Protein AF-A0A920QH61-F1 (afdb_monomer)

Foldseek 3Di:
DPPPPDDDDDDDPFDDPVVLCCQLCVLLVHDDDDDDDDLVVVLVCQVVPVVDPPPD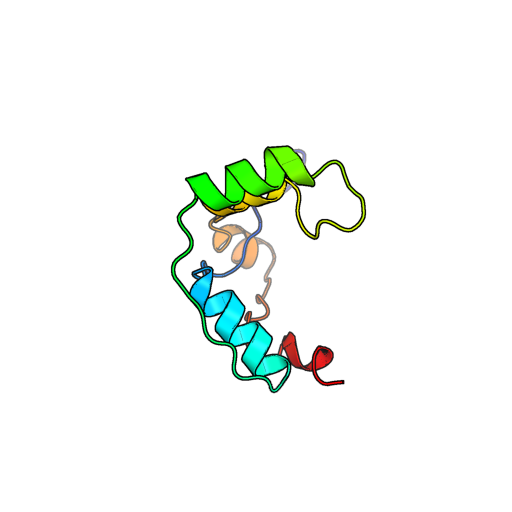DHSVRSVPNVVGPDDDCPVVCVVVVNDDDDSGSVSSNVSHD

Radius of gyration: 17.31 Å; Cα contacts (8 Å, |Δi|>4): 78; chains: 1; bounding box: 42×27×44 Å

pLDDT: mean 90.19, std 6.05, range [49.53, 96.56]

Nearest PDB structures (foldseek):
  6yj4-assembly1_P  TM=7.116E-01  e=4.685E-01  Yarrowia lipolytica

Solvent-accessible surface area (backbone atoms only — not comparable to full-atom values): 6277 Å² total; per-residue (Å²): 135,93,61,79,98,64,87,80,68,82,46,65,84,86,72,55,72,70,54,51,53,49,39,53,28,50,22,49,75,42,90,76,90,85,75,94,73,63,66,68,61,56,46,51,51,19,66,73,43,38,86,40,89,85,46,93,56,45,43,64,60,52,48,52,61,73,73,55,91,70,53,76,24,68,69,57,28,62,75,68,72,52,80,80,82,65,96,40,43,74,76,37,43,88,53,60,123

Mean predicted aligned error: 5.03 Å

Secondary structure (DSSP, 8-state):
--STT-------S---HHHHHHHHHHHTT---------HHHHHHHHHHHTTSTTSSS-HHHHHHHHH------HHHHHHTT--PPPSSTTTTGGG--

Structure (mmCIF, N/CA/C/O backbone):
data_AF-A0A920QH61-F1
#
_entry.id   AF-A0A920QH61-F1
#
loop_
_atom_site.group_PDB
_atom_site.id
_atom_site.type_symbol
_atom_site.label_atom_id
_atom_site.label_alt_id
_atom_site.label_comp_id
_atom_site.label_asym_id
_atom_site.label_entity_id
_atom_site.label_seq_id
_atom_site.pdbx_PDB_ins_code
_atom_site.Cartn_x
_atom_site.Cartn_y
_atom_site.Cartn_z
_atom_site.occupancy
_atom_site.B_iso_or_equiv
_atom_site.auth_seq_id
_atom_site.auth_comp_id
_atom_site.auth_asym_id
_atom_site.auth_atom_id
_atom_site.pdbx_PDB_model_num
ATOM 1 N N . MET A 1 1 ? 20.458 -14.327 -22.774 1.00 49.53 1 MET A N 1
ATOM 2 C CA . MET A 1 1 ? 20.609 -14.195 -21.306 1.00 49.53 1 MET A CA 1
ATOM 3 C C . MET A 1 1 ? 20.101 -12.818 -20.850 1.00 49.53 1 MET A C 1
ATOM 5 O O . MET A 1 1 ? 20.900 -11.958 -20.515 1.00 49.53 1 MET A O 1
ATOM 9 N N . LYS A 1 2 ? 18.783 -12.556 -20.910 1.00 71.19 2 LYS A N 1
ATOM 10 C CA . LYS A 1 2 ? 18.226 -11.201 -20.678 1.00 71.19 2 LYS A CA 1
ATOM 11 C C . LYS A 1 2 ? 17.920 -10.873 -19.203 1.00 71.19 2 LYS A C 1
ATOM 13 O O . LYS A 1 2 ? 17.735 -9.708 -18.887 1.00 71.19 2 LYS A O 1
ATOM 18 N N . THR A 1 3 ? 17.915 -11.867 -18.311 1.00 89.62 3 THR A N 1
ATOM 19 C CA . THR A 1 3 ? 17.352 -11.735 -16.950 1.00 89.62 3 THR A CA 1
ATOM 20 C C . THR A 1 3 ? 18.269 -12.223 -15.818 1.00 89.62 3 THR A C 1
ATOM 22 O O . THR A 1 3 ? 17.926 -12.092 -14.647 1.00 89.62 3 THR A O 1
ATOM 25 N N . PHE A 1 4 ? 19.447 -12.781 -16.122 1.00 94.06 4 PHE A N 1
ATOM 26 C CA . PHE A 1 4 ? 20.346 -13.338 -15.102 1.00 94.06 4 PHE A CA 1
ATOM 27 C C . PHE A 1 4 ? 20.924 -12.240 -14.196 1.00 94.06 4 PHE A C 1
ATOM 29 O O . PHE A 1 4 ? 21.485 -11.264 -14.696 1.00 94.06 4 PHE A O 1
ATOM 36 N N . LYS A 1 5 ? 20.820 -12.424 -12.869 1.00 94.19 5 LYS A N 1
ATOM 37 C CA . LYS A 1 5 ? 21.261 -11.461 -11.835 1.00 94.19 5 LYS A CA 1
ATOM 38 C C . LYS A 1 5 ? 20.656 -10.057 -11.998 1.00 94.19 5 LYS A C 1
ATOM 40 O O . LYS A 1 5 ? 21.324 -9.053 -11.752 1.00 94.19 5 LYS A O 1
ATOM 45 N N . LYS A 1 6 ? 19.397 -9.976 -12.429 1.00 91.50 6 LYS A N 1
ATOM 46 C CA . LYS A 1 6 ? 18.637 -8.725 -12.495 1.00 91.50 6 LYS A CA 1
ATOM 47 C C . LYS A 1 6 ? 17.498 -8.748 -11.479 1.00 91.50 6 LYS A C 1
ATOM 49 O O . LYS A 1 6 ? 16.863 -9.779 -11.288 1.00 91.50 6 LYS A O 1
ATOM 54 N N . THR A 1 7 ? 17.246 -7.596 -10.868 1.00 92.62 7 THR A N 1
ATOM 55 C CA . THR A 1 7 ? 16.093 -7.349 -9.999 1.00 92.62 7 THR A CA 1
ATOM 56 C C . THR A 1 7 ? 15.206 -6.331 -10.692 1.00 92.62 7 THR A C 1
ATOM 58 O O . THR A 1 7 ? 15.706 -5.329 -11.203 1.00 92.62 7 THR A O 1
ATOM 61 N N . TYR A 1 8 ? 13.904 -6.591 -10.715 1.00 91.44 8 TYR A N 1
ATOM 62 C CA . TYR A 1 8 ? 12.927 -5.739 -11.378 1.00 91.44 8 TYR A CA 1
ATOM 63 C C . TYR A 1 8 ? 11.822 -5.365 -10.398 1.00 91.44 8 TYR A C 1
ATOM 65 O O . TYR A 1 8 ? 11.367 -6.204 -9.621 1.00 91.44 8 TYR A O 1
ATOM 73 N N . HIS A 1 9 ? 11.385 -4.109 -10.444 1.00 90.94 9 HIS A N 1
ATOM 74 C CA . HIS A 1 9 ? 10.228 -3.657 -9.682 1.00 90.94 9 HIS A CA 1
ATOM 75 C C . HIS A 1 9 ? 8.947 -4.033 -10.428 1.00 90.94 9 HIS A C 1
ATOM 77 O O . HIS A 1 9 ? 8.792 -3.724 -11.613 1.00 90.94 9 HIS A O 1
ATOM 83 N N . LEU A 1 10 ? 8.039 -4.710 -9.726 1.00 91.81 10 LEU A N 1
ATOM 84 C CA . LEU A 1 10 ? 6.761 -5.152 -10.266 1.00 91.81 10 LEU A CA 1
ATOM 85 C C . LEU A 1 10 ? 5.613 -4.471 -9.522 1.00 91.81 10 LEU A C 1
ATOM 87 O O . LEU A 1 10 ? 5.477 -4.614 -8.308 1.00 91.81 10 LEU A O 1
ATOM 91 N N . GLY A 1 11 ? 4.777 -3.757 -10.262 1.00 91.81 11 GLY A N 1
ATOM 92 C CA . GLY A 1 11 ? 3.619 -3.042 -9.758 1.00 91.81 11 GLY A CA 1
ATOM 93 C C . GLY A 1 11 ? 2.584 -2.846 -10.857 1.00 91.81 11 GLY A C 1
ATOM 94 O O . GLY A 1 11 ? 2.888 -2.871 -12.047 1.00 91.81 11 GLY A O 1
ATOM 95 N N . GLY A 1 12 ? 1.331 -2.695 -10.443 1.00 91.00 12 GLY A N 1
ATOM 96 C CA . GLY A 1 12 ? 0.237 -2.355 -11.344 1.00 91.00 12 GLY A CA 1
ATOM 97 C C . GLY A 1 12 ? 0.097 -0.846 -11.531 1.00 91.00 12 GLY A C 1
ATOM 98 O O . GLY A 1 12 ? 0.936 -0.050 -11.111 1.00 91.00 12 GLY A O 1
ATOM 99 N N . LYS A 1 13 ? -1.033 -0.442 -12.113 1.00 92.12 13 LYS A N 1
ATOM 100 C CA . LYS A 1 13 ? -1.431 0.966 -12.166 1.00 92.12 13 LYS A CA 1
ATOM 101 C C . LYS A 1 13 ? -1.440 1.561 -10.752 1.00 92.12 13 LYS A C 1
ATOM 103 O O . LYS A 1 13 ? -2.004 0.965 -9.837 1.00 92.12 13 LYS A O 1
ATOM 108 N N . ALA A 1 14 ? -0.864 2.751 -10.589 1.00 93.00 14 ALA A N 1
ATOM 109 C CA . ALA A 1 14 ? -0.944 3.491 -9.334 1.00 93.00 14 ALA A CA 1
ATOM 110 C C . ALA A 1 14 ? -2.399 3.906 -9.054 1.00 93.00 14 ALA A C 1
ATOM 112 O O . ALA A 1 14 ? -3.057 4.513 -9.902 1.00 93.00 14 ALA A O 1
ATOM 113 N N . ILE A 1 15 ? -2.903 3.564 -7.869 1.00 93.19 15 ILE A N 1
ATOM 114 C CA . ILE A 1 15 ? -4.281 3.820 -7.438 1.00 93.19 15 ILE A CA 1
ATOM 115 C C . ILE A 1 15 ? -4.225 4.464 -6.056 1.00 93.19 15 ILE A C 1
ATOM 117 O O . ILE A 1 15 ? -3.441 4.051 -5.200 1.00 93.19 15 ILE A O 1
ATOM 121 N N . SER A 1 16 ? -5.046 5.490 -5.834 1.00 91.88 16 SER A N 1
ATOM 122 C CA . SER A 1 16 ? -5.103 6.153 -4.534 1.00 91.88 16 SER A CA 1
ATOM 123 C C . SER A 1 16 ? -5.689 5.221 -3.470 1.00 91.88 16 SER A C 1
ATOM 125 O O . SER A 1 16 ? -6.545 4.384 -3.753 1.00 91.88 16 SER A O 1
ATOM 127 N N . TRP A 1 17 ? -5.297 5.406 -2.210 1.00 89.50 17 TRP A N 1
ATOM 128 C CA . TRP A 1 17 ? -5.864 4.639 -1.096 1.00 89.50 17 TRP A CA 1
ATOM 129 C C . TRP A 1 17 ? -7.398 4.728 -1.021 1.00 89.50 17 TRP A C 1
ATOM 131 O O . TRP A 1 17 ? -8.082 3.736 -0.768 1.00 89.50 17 TRP A O 1
ATOM 141 N N . LYS A 1 18 ? -7.954 5.912 -1.303 1.00 90.50 18 LYS A N 1
ATOM 142 C CA . LYS A 1 18 ? -9.403 6.138 -1.348 1.00 90.50 18 LYS A CA 1
ATOM 143 C C . LYS A 1 18 ? -10.072 5.283 -2.427 1.00 90.50 18 LYS A C 1
ATOM 145 O O . LYS A 1 18 ? -11.113 4.679 -2.168 1.00 90.50 18 LYS A O 1
ATOM 150 N N . ASP A 1 19 ? -9.467 5.208 -3.609 1.00 93.31 19 ASP A N 1
ATOM 151 C CA . ASP A 1 19 ? -9.991 4.404 -4.712 1.00 93.31 19 ASP A CA 1
ATOM 152 C C . ASP A 1 19 ? -9.838 2.908 -4.436 1.00 93.31 19 ASP A C 1
ATOM 154 O O . ASP A 1 19 ? -10.759 2.155 -4.737 1.00 93.31 19 ASP A O 1
ATOM 158 N N . ILE A 1 20 ? -8.750 2.478 -3.782 1.00 93.62 20 ILE A N 1
ATOM 159 C CA . ILE A 1 20 ? -8.593 1.088 -3.321 1.00 93.62 20 ILE A CA 1
ATOM 160 C C . ILE A 1 20 ? -9.758 0.703 -2.404 1.00 93.62 20 ILE A C 1
ATOM 162 O O . ILE A 1 20 ? -10.420 -0.306 -2.652 1.00 93.62 20 ILE A O 1
ATOM 166 N N . ILE A 1 21 ? -10.066 1.522 -1.388 1.00 93.25 21 ILE A N 1
ATOM 167 C CA . ILE A 1 21 ? -11.200 1.265 -0.484 1.00 93.25 21 ILE A CA 1
ATOM 168 C C . ILE A 1 21 ? -12.513 1.190 -1.272 1.00 93.25 21 ILE A C 1
ATOM 170 O O . ILE A 1 21 ? -13.319 0.283 -1.043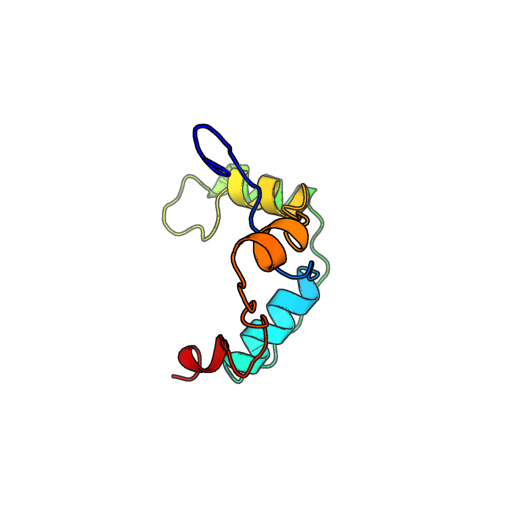 1.00 93.25 21 ILE A O 1
ATOM 174 N N . LYS A 1 22 ? -12.736 2.118 -2.208 1.00 94.25 22 LYS A N 1
ATOM 175 C CA . LYS A 1 22 ? -13.953 2.154 -3.030 1.00 94.25 22 LYS A CA 1
ATOM 176 C C . LYS A 1 22 ? -14.096 0.910 -3.915 1.00 94.25 22 LYS A C 1
ATOM 178 O O . LYS A 1 22 ? -15.170 0.320 -3.954 1.00 94.25 22 LYS A O 1
ATOM 183 N N . ILE A 1 23 ? -13.026 0.492 -4.589 1.00 95.50 23 ILE A N 1
ATOM 184 C CA . ILE A 1 23 ? -13.014 -0.675 -5.481 1.00 95.50 23 ILE A CA 1
ATOM 185 C C . ILE A 1 23 ? -13.257 -1.964 -4.689 1.00 95.50 23 ILE A C 1
ATOM 187 O O . ILE A 1 23 ? -14.121 -2.753 -5.070 1.00 95.50 23 ILE A O 1
ATOM 191 N N . VAL A 1 24 ? -12.547 -2.155 -3.570 1.00 95.56 24 VAL A N 1
ATOM 192 C CA . VAL A 1 24 ? -12.681 -3.349 -2.719 1.00 95.56 24 VAL A CA 1
ATOM 193 C C . VAL A 1 24 ? -14.069 -3.421 -2.084 1.00 95.56 24 VAL A C 1
ATOM 195 O O . VAL A 1 24 ? -14.708 -4.468 -2.126 1.00 95.56 24 VAL A O 1
ATOM 198 N N . SER A 1 25 ? -14.569 -2.314 -1.524 1.00 94.00 25 SER A N 1
ATOM 199 C CA . SER A 1 25 ? -15.913 -2.280 -0.927 1.00 94.00 25 SER A CA 1
ATOM 200 C C . SER A 1 25 ? -17.003 -2.547 -1.964 1.00 94.00 25 SER A C 1
ATOM 202 O O . SER A 1 25 ? -17.869 -3.386 -1.719 1.00 94.00 25 SER A O 1
ATOM 204 N N . GLY A 1 26 ? -16.906 -1.933 -3.147 1.00 93.44 26 GLY A N 1
ATOM 205 C CA . GLY A 1 26 ? -17.810 -2.202 -4.262 1.00 93.44 26 GLY A CA 1
ATOM 206 C C . GLY A 1 26 ? -17.763 -3.660 -4.727 1.00 93.44 26 GLY A C 1
ATOM 207 O O . GLY A 1 26 ? -18.811 -4.262 -4.943 1.00 93.44 26 GLY A O 1
ATOM 208 N N . ALA A 1 27 ? -16.569 -4.257 -4.815 1.00 94.75 27 ALA A N 1
ATOM 209 C CA . ALA A 1 27 ? -16.406 -5.676 -5.141 1.00 94.75 27 ALA A CA 1
ATOM 210 C C . ALA A 1 27 ? -17.057 -6.595 -4.093 1.00 94.75 27 ALA A C 1
ATOM 212 O O . ALA A 1 27 ? -17.696 -7.577 -4.458 1.00 94.75 27 ALA A O 1
ATOM 213 N N . TYR A 1 28 ? -16.961 -6.228 -2.814 1.00 93.81 28 TYR A N 1
ATOM 214 C CA . TYR A 1 28 ? -17.585 -6.913 -1.678 1.00 93.81 28 TYR A CA 1
ATOM 215 C C . TYR A 1 28 ? -19.096 -6.608 -1.521 1.00 93.81 28 TYR A C 1
ATOM 217 O O . TYR A 1 28 ? -19.738 -7.074 -0.583 1.00 93.81 28 TYR A O 1
ATOM 225 N N . GLY A 1 29 ? -19.690 -5.785 -2.394 1.00 91.25 29 GLY A N 1
ATOM 226 C CA . GLY A 1 29 ? -21.111 -5.421 -2.318 1.00 91.25 29 GLY A CA 1
ATOM 227 C C . GLY A 1 29 ? -21.468 -4.484 -1.156 1.00 91.25 29 GLY A C 1
ATOM 228 O O . GLY A 1 29 ? -22.618 -4.447 -0.717 1.00 91.25 29 GLY A O 1
ATOM 229 N N . LYS A 1 30 ? -20.503 -3.721 -0.628 1.00 89.50 30 LYS A N 1
ATOM 230 C CA . LYS A 1 30 ? -20.719 -2.736 0.444 1.00 89.50 30 LYS A CA 1
ATOM 231 C C . LYS A 1 30 ? -20.406 -1.328 -0.045 1.00 89.50 30 LYS A C 1
ATOM 233 O O . LYS A 1 30 ? -19.437 -1.103 -0.759 1.00 89.50 30 LYS A O 1
ATOM 238 N N . ASN A 1 31 ? -21.177 -0.352 0.425 1.00 86.75 31 ASN A N 1
ATOM 239 C CA . ASN A 1 31 ? -20.806 1.053 0.300 1.00 86.75 31 ASN A CA 1
ATOM 240 C C . ASN A 1 31 ? -20.083 1.496 1.579 1.00 86.75 31 ASN A C 1
ATOM 242 O O . ASN A 1 31 ? -20.660 1.424 2.665 1.00 86.75 31 ASN A O 1
ATOM 246 N N . LYS A 1 32 ? -18.820 1.923 1.469 1.00 87.12 32 LYS A N 1
ATOM 247 C CA . LYS A 1 32 ? -18.001 2.312 2.623 1.00 87.12 32 LYS A CA 1
ATOM 248 C C . LYS A 1 32 ? -17.662 3.795 2.569 1.00 87.12 32 LYS A C 1
ATOM 250 O O . LYS A 1 32 ? -17.028 4.268 1.631 1.00 87.12 32 LYS A O 1
ATOM 255 N N . TRP A 1 33 ? -18.057 4.516 3.612 1.00 88.00 33 TRP A N 1
ATOM 256 C CA . TRP A 1 33 ? -17.680 5.912 3.794 1.00 88.00 33 TRP A CA 1
ATOM 257 C C . TRP A 1 33 ? -16.207 6.020 4.204 1.00 88.00 33 TRP A C 1
ATOM 259 O O . TRP A 1 33 ? -15.710 5.223 5.001 1.00 88.00 33 TRP A O 1
ATOM 269 N N . THR A 1 34 ? -15.507 7.014 3.655 1.00 87.12 34 THR A N 1
ATOM 270 C CA . THR A 1 34 ? -14.099 7.306 3.960 1.00 87.12 34 THR A CA 1
ATOM 271 C C . THR A 1 34 ? -13.983 8.676 4.608 1.00 87.12 34 THR A C 1
ATOM 273 O O . THR A 1 34 ? -14.469 9.652 4.036 1.00 87.12 34 THR A O 1
ATOM 276 N N . ILE A 1 35 ? -13.286 8.763 5.739 1.00 87.06 35 ILE A N 1
ATOM 277 C CA . ILE A 1 35 ? -12.923 10.031 6.382 1.00 87.06 35 ILE A CA 1
ATOM 278 C C . ILE A 1 35 ? -11.415 10.275 6.234 1.00 87.06 35 ILE A C 1
ATOM 280 O O . ILE A 1 35 ? -10.645 9.310 6.264 1.00 87.06 35 ILE A O 1
ATOM 284 N N . PRO A 1 36 ? -10.968 11.530 6.052 1.00 83.75 36 PRO A N 1
ATOM 285 C CA . PRO A 1 36 ? -9.546 11.840 6.053 1.00 83.75 36 PRO A CA 1
ATOM 286 C C . PRO A 1 36 ? -8.964 11.525 7.433 1.00 83.75 36 PRO A C 1
ATOM 288 O O . PRO A 1 36 ? -9.419 12.045 8.447 1.00 83.75 36 PRO A O 1
ATOM 291 N N . ALA A 1 37 ? -7.953 10.661 7.462 1.00 84.50 37 ALA A N 1
ATOM 292 C CA . ALA A 1 37 ? -7.247 10.287 8.676 1.00 84.50 37 ALA A CA 1
ATOM 293 C C . ALA A 1 37 ? -5.828 10.869 8.627 1.00 84.50 37 ALA A C 1
ATOM 295 O O . ALA A 1 37 ? -5.043 10.465 7.763 1.00 84.50 37 ALA A O 1
ATOM 296 N N . PRO A 1 38 ? -5.462 11.813 9.512 1.00 87.69 38 PRO A N 1
ATOM 297 C CA . PRO A 1 38 ? -4.114 12.362 9.506 1.00 87.69 38 PRO A CA 1
ATOM 298 C C . PRO A 1 38 ? -3.091 11.290 9.898 1.00 87.69 38 PRO A C 1
ATOM 300 O O . PRO A 1 38 ? -3.251 10.592 10.904 1.00 87.69 38 PRO A O 1
ATOM 303 N N . ALA A 1 39 ? -2.011 11.184 9.121 1.00 85.25 39 ALA A N 1
ATOM 304 C CA . ALA A 1 39 ? -1.008 10.128 9.273 1.00 85.25 39 ALA A CA 1
ATOM 305 C C . ALA A 1 39 ? -0.395 10.071 10.684 1.00 85.25 39 ALA A C 1
ATOM 307 O O . ALA A 1 39 ? -0.104 8.987 11.186 1.00 85.25 39 ALA A O 1
ATOM 308 N N . PHE A 1 40 ? -0.239 11.222 11.346 1.00 87.06 40 PHE A N 1
ATOM 309 C CA . PHE A 1 40 ? 0.297 11.309 12.704 1.00 87.06 40 PHE A CA 1
ATOM 310 C C . PHE A 1 40 ? -0.548 10.543 13.734 1.00 87.06 40 PHE A C 1
ATOM 312 O O . PHE A 1 40 ? -0.000 9.788 14.542 1.00 87.06 40 PHE A O 1
ATOM 319 N N . PHE A 1 41 ? -1.877 10.681 13.679 1.00 89.38 41 PHE A N 1
ATOM 320 C CA . PHE A 1 41 ? -2.775 9.990 14.608 1.00 89.38 41 PHE A CA 1
ATOM 321 C C . PHE A 1 41 ? -2.730 8.479 14.392 1.00 89.38 41 PHE A C 1
ATOM 323 O O . PHE A 1 41 ? -2.565 7.724 15.348 1.00 89.38 41 PHE A O 1
ATOM 330 N N . ILE A 1 42 ? -2.785 8.036 13.134 1.00 88.50 42 ILE A N 1
ATOM 331 C CA . ILE A 1 42 ? -2.763 6.609 12.791 1.00 88.50 42 ILE A CA 1
ATOM 332 C C . ILE A 1 42 ? -1.428 5.961 13.194 1.00 88.50 42 ILE A C 1
ATOM 334 O O . ILE A 1 42 ? -1.421 4.886 13.795 1.00 88.50 42 ILE A O 1
ATOM 338 N N . LYS A 1 43 ? -0.297 6.642 12.956 1.00 89.31 43 LYS A N 1
ATOM 339 C CA . LYS A 1 43 ? 1.029 6.178 13.401 1.00 89.31 43 LYS A CA 1
ATOM 340 C C . LYS A 1 43 ? 1.132 6.097 14.928 1.00 89.31 43 LYS A C 1
ATOM 342 O O . LYS A 1 43 ? 1.689 5.128 15.438 1.00 89.31 43 LYS A O 1
ATOM 347 N N . SER A 1 44 ? 0.577 7.071 15.652 1.00 91.12 44 SER A N 1
ATOM 348 C CA . SER A 1 44 ? 0.567 7.079 17.123 1.00 91.12 44 SER A CA 1
ATOM 349 C C . SER A 1 44 ? -0.250 5.921 17.697 1.00 91.12 44 SER A C 1
ATOM 351 O O . SER A 1 44 ? 0.229 5.203 18.574 1.00 91.12 44 SER A O 1
ATOM 353 N N . MET A 1 45 ? -1.447 5.674 17.152 1.00 91.44 45 MET A N 1
ATOM 354 C CA . MET A 1 45 ? -2.271 4.528 17.549 1.00 91.44 45 MET A CA 1
ATOM 355 C C . MET A 1 45 ? -1.530 3.206 17.328 1.00 91.44 45 MET A C 1
ATOM 357 O O . MET A 1 45 ? -1.484 2.371 18.227 1.00 91.44 45 MET A O 1
ATOM 361 N N . ALA A 1 46 ? -0.885 3.033 16.174 1.00 90.94 46 ALA A N 1
ATOM 362 C CA . ALA A 1 46 ? -0.135 1.815 15.887 1.00 90.94 46 ALA A CA 1
ATOM 363 C C . ALA A 1 46 ? 1.111 1.637 16.762 1.00 90.94 46 ALA A C 1
ATOM 365 O O . ALA A 1 46 ? 1.467 0.508 17.083 1.00 90.94 46 ALA A O 1
ATOM 366 N N . ALA A 1 47 ? 1.754 2.721 17.201 1.00 91.31 47 ALA A N 1
ATOM 367 C CA . ALA A 1 47 ? 2.865 2.634 18.146 1.00 91.31 47 ALA A CA 1
ATOM 368 C C . ALA A 1 47 ? 2.415 2.143 19.537 1.00 91.31 47 ALA A C 1
ATOM 370 O O . ALA A 1 47 ? 3.137 1.386 20.183 1.00 91.31 47 ALA A O 1
ATOM 371 N N . ILE A 1 48 ? 1.224 2.545 19.993 1.00 93.50 48 ILE A N 1
ATOM 372 C CA . ILE A 1 48 ? 0.694 2.178 21.317 1.00 93.50 48 ILE A CA 1
ATOM 373 C C . ILE A 1 48 ? 0.073 0.775 21.297 1.00 93.50 48 ILE A C 1
ATOM 375 O O . ILE A 1 48 ? 0.344 -0.038 22.192 1.00 93.50 48 ILE A O 1
ATOM 379 N N . PHE A 1 49 ? -0.750 0.502 20.279 1.00 93.56 49 PHE A N 1
ATOM 380 C CA . PHE A 1 49 ? -1.595 -0.690 20.192 1.00 93.56 49 PHE A CA 1
ATOM 381 C C . PHE A 1 49 ? -1.025 -1.805 19.306 1.00 93.56 49 PHE A C 1
ATOM 383 O O . PHE A 1 49 ? -1.444 -2.948 19.450 1.00 93.56 49 PHE A O 1
ATOM 390 N N . GLY A 1 50 ? -0.042 -1.529 18.444 1.00 88.81 50 GLY A N 1
ATOM 391 C CA . GLY A 1 50 ? 0.487 -2.507 17.481 1.00 88.81 50 GLY A CA 1
ATOM 392 C C . GLY A 1 50 ? 1.190 -3.724 18.090 1.00 88.81 50 GLY A C 1
ATOM 393 O O . GLY A 1 50 ? 1.432 -4.695 17.387 1.00 88.81 50 GLY A O 1
ATOM 394 N N . ARG A 1 51 ? 1.493 -3.698 19.394 1.00 89.50 51 ARG A N 1
ATOM 395 C CA . ARG A 1 51 ? 2.002 -4.857 20.153 1.00 89.50 51 ARG A CA 1
ATOM 396 C C . ARG A 1 51 ? 0.930 -5.893 20.499 1.00 89.50 51 ARG A C 1
ATOM 398 O O . ARG A 1 51 ? 1.271 -6.986 20.938 1.00 89.50 51 ARG A O 1
ATOM 405 N N . PHE A 1 52 ? -0.350 -5.545 20.376 1.00 93.56 52 PHE A N 1
ATOM 406 C CA . PHE A 1 52 ? -1.447 -6.451 20.694 1.00 93.56 52 PHE A CA 1
ATOM 407 C C . PHE A 1 52 ? -1.912 -7.185 19.437 1.00 93.56 52 PHE A C 1
ATOM 409 O O . PHE A 1 52 ? -2.180 -6.559 18.418 1.00 93.56 52 PHE A O 1
ATOM 416 N N . ALA A 1 53 ? -2.093 -8.504 19.536 1.00 89.50 53 ALA A N 1
ATOM 417 C CA . ALA A 1 53 ? -2.483 -9.347 18.402 1.00 89.50 53 ALA A CA 1
ATOM 418 C C . ALA A 1 53 ? -3.858 -9.002 17.792 1.00 89.50 53 ALA A C 1
ATOM 420 O O . ALA A 1 53 ? -4.113 -9.331 16.640 1.00 89.50 53 ALA A O 1
ATOM 421 N N . TRP A 1 54 ? -4.745 -8.340 18.545 1.00 92.88 54 TRP A N 1
ATOM 422 C CA . TRP A 1 54 ? -6.047 -7.891 18.040 1.00 92.88 54 TRP A CA 1
ATOM 423 C C . TRP A 1 54 ? -5.955 -6.627 17.171 1.00 92.88 54 TRP A C 1
ATOM 425 O O . TRP A 1 54 ? -6.915 -6.301 16.470 1.00 92.88 54 TRP A O 1
ATOM 435 N N . PHE A 1 55 ? -4.843 -5.883 17.224 1.00 91.19 55 PHE A N 1
ATOM 436 C CA . PHE A 1 55 ? -4.698 -4.648 16.462 1.00 91.19 55 PHE A CA 1
ATOM 437 C C . PHE A 1 55 ? -4.436 -4.974 14.978 1.00 91.19 55 PHE A C 1
ATOM 439 O O . PHE A 1 55 ? -3.528 -5.743 14.670 1.00 91.19 55 PHE A O 1
ATOM 446 N N . PRO A 1 56 ? -5.206 -4.405 14.033 1.00 86.19 56 PRO A N 1
ATOM 447 C CA . PRO A 1 56 ? -5.312 -4.951 12.677 1.00 86.19 56 PRO A CA 1
ATOM 448 C C . PRO A 1 56 ? -4.120 -4.658 11.752 1.00 86.19 56 PRO A C 1
ATOM 450 O O . PRO A 1 56 ? -4.050 -5.231 10.667 1.00 86.19 56 PRO A O 1
ATOM 453 N N . ILE A 1 57 ? -3.230 -3.727 12.111 1.00 89.06 57 ILE A N 1
ATOM 454 C CA . ILE A 1 57 ? -2.147 -3.259 11.232 1.00 89.06 57 ILE A CA 1
ATOM 455 C C . ILE A 1 57 ? -0.932 -2.794 12.040 1.00 89.06 57 ILE A C 1
ATOM 457 O O . ILE A 1 57 ? -1.082 -2.193 13.096 1.00 89.06 57 ILE A O 1
ATOM 461 N N . THR A 1 58 ? 0.288 -3.012 11.561 1.00 88.06 58 THR A N 1
ATOM 462 C CA . THR A 1 58 ? 1.499 -2.568 12.271 1.00 88.06 58 THR A CA 1
ATOM 463 C C . THR A 1 58 ? 1.891 -1.125 11.931 1.00 88.06 58 THR A C 1
ATOM 465 O O . THR A 1 58 ? 1.484 -0.556 10.912 1.00 88.06 58 THR A O 1
ATOM 468 N N . LYS A 1 59 ? 2.736 -0.515 12.776 1.00 88.44 59 LYS A N 1
ATOM 469 C CA . LYS A 1 59 ? 3.333 0.809 12.515 1.00 88.44 59 LYS A CA 1
ATOM 470 C C . LYS A 1 59 ? 4.108 0.833 11.192 1.00 88.44 59 LYS A C 1
ATOM 472 O O . LYS A 1 59 ? 4.035 1.821 10.459 1.00 88.44 59 LYS A O 1
ATOM 477 N N . ASP A 1 60 ? 4.817 -0.247 10.884 1.00 88.44 60 ASP A N 1
ATOM 478 C CA . ASP A 1 60 ? 5.613 -0.357 9.661 1.00 88.44 60 ASP A CA 1
ATOM 479 C C . ASP A 1 60 ? 4.709 -0.448 8.433 1.00 88.44 60 ASP A C 1
ATOM 481 O O . ASP A 1 60 ? 4.929 0.266 7.460 1.00 88.44 60 ASP A O 1
ATOM 485 N N . GLN A 1 61 ? 3.610 -1.204 8.509 1.00 88.69 61 GLN A N 1
ATOM 486 C CA . GLN A 1 61 ? 2.601 -1.244 7.446 1.00 88.69 61 GLN A CA 1
ATOM 487 C C . GLN A 1 61 ? 1.971 0.131 7.174 1.00 88.69 61 GLN A C 1
ATOM 489 O O . GLN A 1 61 ? 1.778 0.496 6.015 1.00 88.69 61 GLN A O 1
ATOM 494 N N . ILE A 1 62 ? 1.699 0.929 8.211 1.00 89.25 62 ILE A N 1
ATOM 495 C CA . ILE A 1 62 ? 1.219 2.312 8.040 1.00 89.25 62 ILE A CA 1
ATOM 496 C C . ILE A 1 62 ? 2.301 3.208 7.433 1.00 89.25 62 ILE A C 1
ATOM 498 O O . ILE A 1 62 ? 1.998 4.078 6.620 1.00 89.25 62 ILE A O 1
ATOM 502 N N . THR A 1 63 ? 3.558 3.028 7.830 1.00 89.56 63 THR A N 1
ATOM 503 C CA . THR A 1 63 ? 4.675 3.815 7.292 1.00 89.56 63 THR A CA 1
ATOM 504 C C . THR A 1 63 ? 4.859 3.532 5.805 1.00 89.56 63 THR A C 1
ATOM 506 O O . THR A 1 63 ? 4.814 4.474 5.017 1.00 89.56 63 THR A O 1
ATOM 509 N N . MET A 1 64 ? 4.881 2.254 5.422 1.00 88.56 64 MET A N 1
ATOM 510 C CA . MET A 1 64 ? 4.888 1.810 4.027 1.00 88.56 64 MET A CA 1
ATOM 511 C C . MET A 1 64 ? 3.717 2.389 3.221 1.00 88.56 64 MET A C 1
ATOM 513 O O . MET A 1 64 ? 3.890 2.808 2.080 1.00 88.56 64 MET A O 1
ATOM 517 N N . LEU A 1 65 ? 2.512 2.432 3.799 1.00 87.56 65 LEU A N 1
ATOM 518 C CA . LEU A 1 65 ? 1.344 3.015 3.136 1.00 87.56 65 LEU A CA 1
ATOM 519 C C . LEU A 1 65 ? 1.544 4.508 2.823 1.00 87.56 65 LEU A C 1
ATOM 521 O O . LEU A 1 65 ? 1.181 4.966 1.742 1.00 87.56 65 LEU A O 1
ATOM 525 N N . VAL A 1 66 ? 2.097 5.263 3.778 1.00 87.12 66 VAL A N 1
ATOM 526 C CA . VAL A 1 66 ? 2.290 6.718 3.668 1.00 87.12 66 VAL A CA 1
ATOM 527 C C . VAL A 1 66 ? 3.431 7.075 2.716 1.00 87.12 66 VAL A C 1
ATOM 529 O O . VAL A 1 66 ? 3.334 8.081 2.021 1.00 87.12 66 VAL A O 1
ATOM 532 N N . GLU A 1 67 ? 4.490 6.268 2.673 1.00 88.44 67 GLU A N 1
ATOM 533 C CA . GLU A 1 67 ? 5.637 6.477 1.776 1.00 88.44 67 GLU A CA 1
ATOM 534 C C . GLU A 1 67 ? 5.279 6.284 0.297 1.00 88.44 67 GLU A C 1
ATOM 536 O O . GLU A 1 67 ? 5.906 6.889 -0.569 1.00 88.44 67 GLU A O 1
ATOM 541 N N . GLY A 1 68 ? 4.225 5.515 0.009 1.00 82.62 68 GLY A N 1
ATOM 542 C CA . GLY A 1 68 ? 3.723 5.314 -1.345 1.00 82.62 68 GLY A CA 1
ATOM 543 C C . GLY A 1 68 ? 4.541 4.277 -2.115 1.00 82.62 68 GLY A C 1
ATOM 544 O O . GLY A 1 68 ? 5.513 4.591 -2.793 1.00 82.62 68 GLY A O 1
ATOM 545 N N . ASN A 1 69 ? 4.088 3.025 -2.080 1.00 84.19 69 ASN A N 1
ATOM 546 C CA . ASN A 1 69 ? 4.739 1.907 -2.771 1.00 84.19 69 ASN A CA 1
ATOM 547 C C . ASN A 1 69 ? 4.278 1.786 -4.234 1.00 84.19 69 ASN A C 1
ATOM 549 O O . ASN A 1 69 ? 3.585 0.834 -4.597 1.00 84.19 69 ASN A O 1
ATOM 553 N N . VAL A 1 70 ? 4.628 2.763 -5.074 1.00 91.31 70 VAL A N 1
ATOM 554 C CA . VAL A 1 70 ? 4.341 2.742 -6.521 1.00 91.31 70 VAL A CA 1
ATOM 555 C C . VAL A 1 70 ? 5.614 2.499 -7.327 1.00 91.31 70 VAL A C 1
ATOM 557 O O . VAL A 1 70 ? 6.690 2.970 -6.973 1.00 91.31 70 VAL A O 1
ATOM 560 N N . CYS A 1 71 ? 5.503 1.783 -8.443 1.00 91.69 71 CYS A N 1
ATOM 561 C CA . CYS A 1 71 ? 6.603 1.618 -9.389 1.00 91.69 71 CYS A CA 1
ATOM 562 C C . CYS A 1 71 ? 6.075 1.524 -10.824 1.00 91.69 71 CYS A C 1
ATOM 564 O O . CYS A 1 71 ? 4.875 1.362 -11.044 1.00 91.69 71 CYS A O 1
ATOM 566 N N . LYS A 1 72 ? 6.976 1.667 -11.799 1.00 90.69 72 LYS A N 1
ATOM 567 C CA . LYS A 1 72 ? 6.676 1.463 -13.218 1.00 90.69 72 LYS A CA 1
ATOM 568 C C . LYS A 1 72 ? 7.097 0.058 -13.619 1.00 90.69 72 LYS A C 1
ATOM 570 O O . LYS A 1 72 ? 8.226 -0.342 -13.342 1.00 90.69 72 LYS A O 1
ATOM 575 N N . SER A 1 73 ? 6.210 -0.656 -14.301 1.00 93.19 73 SER A N 1
ATOM 576 C CA . SER A 1 73 ? 6.461 -2.031 -14.746 1.00 93.19 73 SER A CA 1
ATOM 577 C C . SER A 1 73 ? 6.143 -2.257 -16.219 1.00 93.19 73 SER A C 1
ATOM 579 O O . SER A 1 73 ? 6.214 -3.392 -16.676 1.00 93.19 73 SER A O 1
ATOM 581 N N . ASP A 1 74 ? 5.861 -1.196 -16.981 1.00 90.75 74 ASP A N 1
ATOM 582 C CA . ASP A 1 74 ? 5.506 -1.278 -18.404 1.00 90.75 74 ASP A CA 1
ATOM 583 C C . ASP A 1 74 ? 6.590 -1.987 -19.232 1.00 90.75 74 ASP A C 1
ATOM 585 O O . ASP A 1 74 ? 6.295 -2.852 -20.055 1.00 90.75 74 ASP A O 1
ATOM 589 N N . GLU A 1 75 ? 7.863 -1.691 -18.953 1.00 89.88 75 GLU A N 1
ATOM 590 C CA . GLU A 1 75 ? 9.010 -2.330 -19.612 1.00 89.88 75 GLU A CA 1
ATOM 591 C C . GLU A 1 75 ? 9.095 -3.830 -19.308 1.00 89.88 75 GLU A C 1
ATOM 593 O O . GLU A 1 75 ? 9.438 -4.628 -20.178 1.00 89.88 75 GLU A O 1
ATOM 598 N N . ILE A 1 76 ? 8.748 -4.226 -18.081 1.00 92.50 76 ILE A N 1
ATOM 599 C CA . ILE A 1 76 ? 8.737 -5.626 -17.645 1.00 92.50 76 ILE A CA 1
ATOM 600 C C . ILE A 1 76 ? 7.566 -6.357 -18.281 1.00 92.50 76 ILE A C 1
ATOM 602 O O . ILE A 1 76 ? 7.740 -7.452 -18.812 1.00 92.50 76 ILE A O 1
ATOM 606 N N . PHE A 1 77 ? 6.3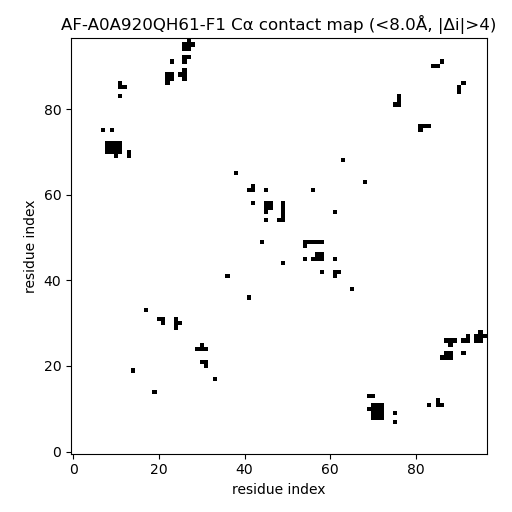92 -5.732 -18.297 1.00 94.19 77 PHE A N 1
ATOM 607 C CA . PHE A 1 77 ? 5.225 -6.294 -18.957 1.00 94.19 77 PHE A CA 1
ATOM 608 C C . PHE A 1 77 ? 5.482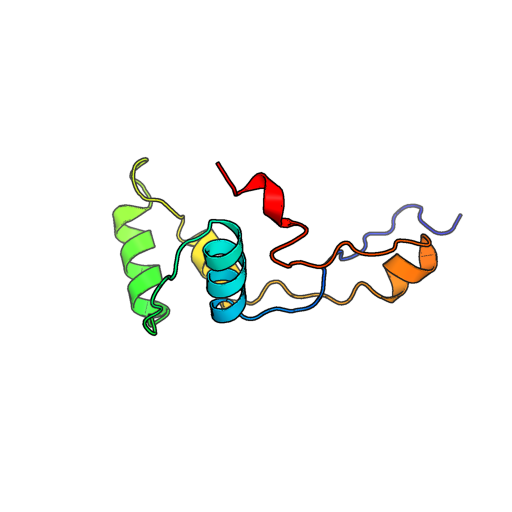 -6.526 -20.444 1.00 94.19 77 PHE A C 1
ATOM 610 O O . PHE A 1 77 ? 5.197 -7.612 -20.937 1.00 94.19 77 PHE A O 1
ATOM 617 N N . SER A 1 78 ? 6.120 -5.576 -21.132 1.00 92.69 78 SER A N 1
ATOM 618 C CA . SER A 1 78 ? 6.517 -5.751 -22.532 1.00 92.69 78 SER A CA 1
ATOM 619 C C . SER A 1 78 ? 7.603 -6.818 -22.714 1.00 92.69 78 SER A C 1
ATOM 621 O O . SER A 1 78 ? 7.502 -7.638 -23.625 1.00 92.69 78 SER A O 1
ATOM 623 N N . MET A 1 79 ? 8.621 -6.853 -21.846 1.00 92.44 79 MET A N 1
ATOM 624 C CA . MET A 1 79 ? 9.721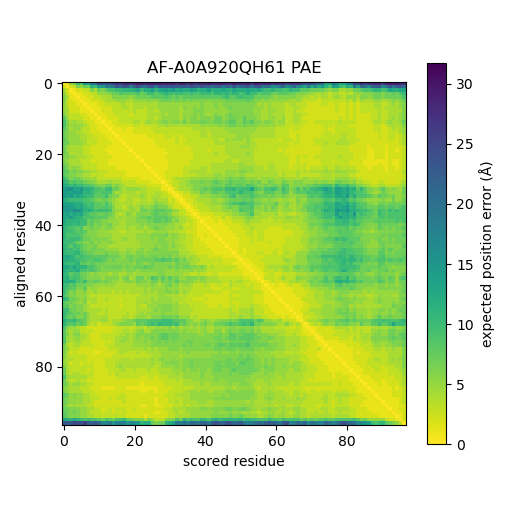 -7.822 -21.936 1.00 92.44 79 MET A CA 1
ATOM 625 C C . MET A 1 79 ? 9.246 -9.275 -21.815 1.00 92.44 79 MET A C 1
ATOM 627 O O . MET A 1 79 ? 9.834 -10.158 -22.442 1.00 92.44 79 MET A O 1
ATOM 631 N N . PHE A 1 80 ? 8.219 -9.515 -21.000 1.00 92.38 80 PHE A N 1
ATOM 632 C CA . PHE A 1 80 ? 7.703 -10.850 -20.695 1.00 92.38 80 PHE A CA 1
ATOM 633 C C . PHE A 1 80 ? 6.336 -11.150 -21.328 1.00 92.38 80 PHE A C 1
ATOM 635 O O . PHE A 1 80 ? 5.758 -12.185 -21.013 1.00 92.38 80 PHE A O 1
ATOM 642 N N . ASP A 1 81 ? 5.821 -10.267 -22.192 1.00 94.56 81 ASP A N 1
ATOM 643 C CA . ASP A 1 81 ? 4.475 -10.360 -22.788 1.00 94.56 81 ASP A CA 1
ATOM 644 C C . ASP A 1 81 ? 3.359 -10.572 -21.738 1.00 94.56 81 ASP A C 1
ATOM 646 O O . ASP A 1 81 ? 2.419 -11.352 -21.901 1.00 94.56 81 ASP A O 1
ATOM 650 N N . ILE A 1 82 ? 3.481 -9.881 -20.600 1.00 94.00 82 ILE A N 1
ATOM 651 C CA . ILE A 1 82 ? 2.516 -9.949 -19.501 1.00 94.00 82 ILE A CA 1
ATOM 652 C C . ILE A 1 82 ? 1.390 -8.957 -19.767 1.00 94.00 82 ILE A C 1
ATOM 654 O O . ILE A 1 82 ? 1.608 -7.750 -19.876 1.00 94.00 82 ILE A O 1
ATOM 658 N N . LYS A 1 83 ? 0.155 -9.459 -19.761 1.00 94.25 83 LYS A N 1
ATOM 659 C CA . LYS A 1 83 ? -1.055 -8.633 -19.730 1.00 94.25 83 LYS A CA 1
ATOM 660 C C . LYS A 1 83 ? -1.511 -8.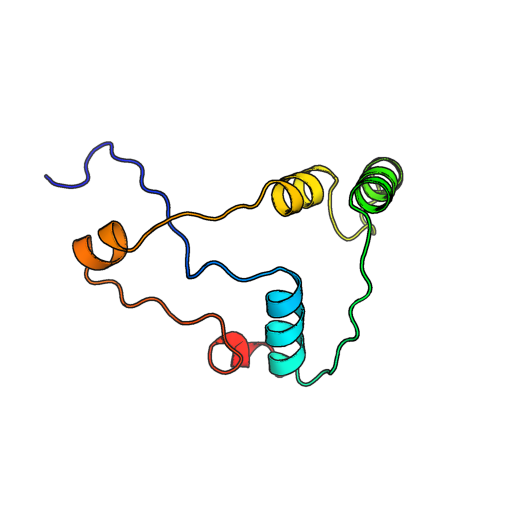485 -18.275 1.00 94.25 83 LYS A C 1
ATOM 662 O O . LYS A 1 83 ? -1.963 -9.474 -17.696 1.00 94.25 83 LYS A O 1
ATOM 667 N N . PRO A 1 84 ? -1.371 -7.302 -17.650 1.00 92.88 84 PRO A N 1
ATOM 668 C CA . PRO A 1 84 ? -1.727 -7.134 -16.247 1.00 92.88 84 PRO A CA 1
ATOM 669 C C . PRO A 1 84 ? -3.239 -7.275 -16.046 1.00 92.88 84 PRO A C 1
ATOM 671 O O . PRO A 1 84 ? -4.033 -6.713 -16.801 1.00 92.88 84 PRO A O 1
ATOM 674 N N . ILE A 1 85 ? -3.637 -7.986 -14.991 1.00 94.75 85 ILE A N 1
ATOM 675 C CA . ILE A 1 85 ? -5.037 -8.063 -14.568 1.00 94.75 85 ILE A CA 1
ATOM 676 C C . ILE A 1 85 ? -5.397 -6.740 -13.871 1.00 94.75 85 ILE A C 1
ATOM 678 O O . ILE A 1 85 ? -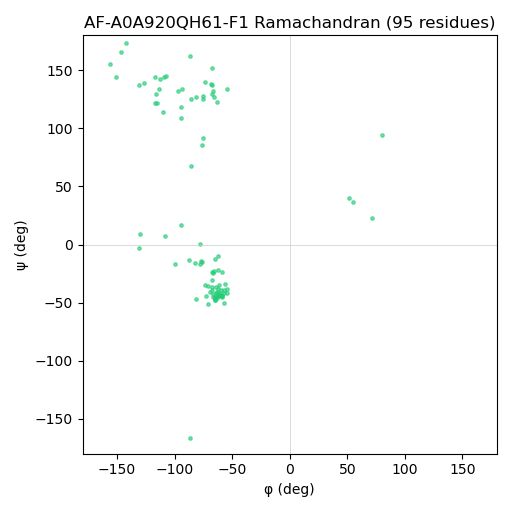4.697 -6.331 -12.938 1.00 94.75 85 ILE A O 1
ATOM 682 N N . PRO A 1 86 ? -6.453 -6.033 -14.307 1.00 94.31 86 PR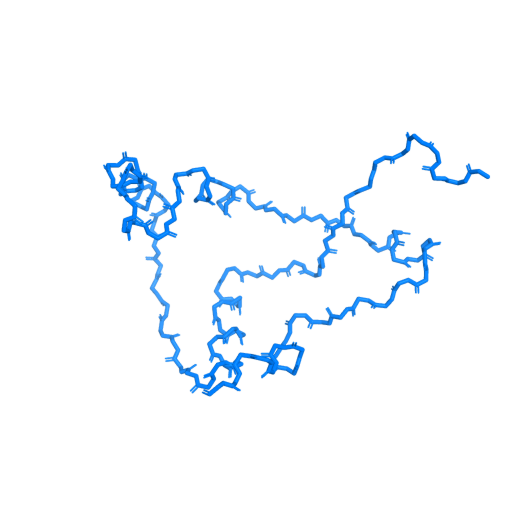O A N 1
ATOM 683 C CA . PRO A 1 86 ? -6.81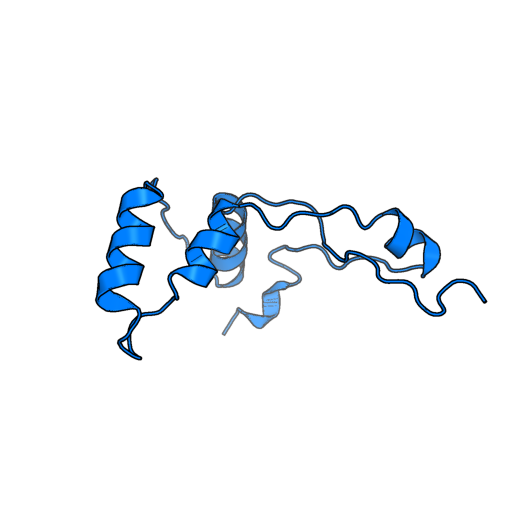1 -4.743 -13.735 1.00 94.31 86 PRO A CA 1
ATOM 684 C C . PRO A 1 86 ? -7.326 -4.882 -12.297 1.00 94.31 86 PRO A C 1
ATOM 686 O O . PRO A 1 86 ? -8.151 -5.735 -11.992 1.00 94.31 86 PRO A O 1
ATOM 689 N N . PHE A 1 87 ? -6.916 -3.976 -11.407 1.00 95.94 87 PHE A N 1
ATOM 690 C CA . PHE A 1 87 ? -7.468 -3.904 -10.052 1.00 95.94 87 PHE A CA 1
ATOM 691 C C . PHE A 1 87 ? -8.861 -3.251 -10.077 1.00 95.94 87 PHE A C 1
ATOM 693 O O . PHE A 1 87 ? -8.998 -2.035 -9.946 1.00 95.94 87 PHE A O 1
ATOM 700 N N . ASN A 1 88 ? -9.897 -4.053 -10.324 1.00 95.31 88 ASN A N 1
ATOM 701 C CA . ASN A 1 88 ? -11.288 -3.618 -10.459 1.00 95.31 88 ASN A CA 1
ATOM 702 C C . ASN A 1 88 ? -12.263 -4.639 -9.839 1.00 95.31 88 ASN A C 1
ATOM 704 O O . ASN A 1 88 ? -11.870 -5.725 -9.421 1.00 95.31 88 ASN A O 1
ATOM 708 N N . SER A 1 89 ? -13.554 -4.301 -9.777 1.00 92.56 89 SER A N 1
ATOM 709 C CA . SER A 1 89 ? -14.560 -5.160 -9.136 1.00 92.56 89 SER A CA 1
ATOM 710 C C . SER A 1 89 ? -14.793 -6.505 -9.833 1.00 92.56 89 SER A C 1
ATOM 712 O O . SER A 1 89 ? -15.260 -7.437 -9.186 1.00 92.56 89 SER A O 1
ATOM 714 N N . GLU A 1 90 ? -14.481 -6.617 -11.125 1.00 94.06 90 GLU A N 1
ATOM 715 C CA . GLU A 1 90 ? -14.569 -7.874 -11.877 1.00 94.06 90 GLU A CA 1
ATOM 716 C C . GLU A 1 90 ? -13.463 -8.846 -11.445 1.00 94.06 90 GLU A C 1
ATOM 718 O O . GLU A 1 90 ? -13.744 -9.969 -11.023 1.00 94.06 90 GLU A O 1
ATOM 723 N N . SER A 1 91 ? -12.215 -8.372 -11.438 1.00 96.19 91 SER A N 1
ATOM 724 C CA . SER A 1 91 ? -11.046 -9.151 -11.006 1.00 96.19 91 SER A CA 1
ATOM 725 C C . SER A 1 91 ? -11.078 -9.479 -9.511 1.00 96.19 91 SER A C 1
ATOM 727 O O . SER A 1 91 ? -10.497 -10.468 -9.076 1.00 96.19 91 SER A O 1
ATOM 729 N N . LEU A 1 92 ? -11.786 -8.666 -8.721 1.00 96.56 92 LEU A N 1
ATOM 730 C CA . LEU A 1 92 ? -12.016 -8.876 -7.290 1.00 96.56 92 LEU A CA 1
ATOM 731 C C . LEU A 1 92 ? -13.338 -9.601 -6.982 1.00 96.56 92 LEU A C 1
ATOM 733 O O . LEU A 1 92 ? -13.806 -9.573 -5.844 1.00 96.56 92 LEU A O 1
ATOM 737 N N . SER A 1 93 ? -13.961 -10.250 -7.968 1.00 93.88 93 SER A N 1
ATOM 738 C CA . SER A 1 93 ? -15.235 -10.962 -7.784 1.00 93.88 93 SER A CA 1
ATOM 739 C C . SER A 1 93 ? -15.180 -12.069 -6.726 1.00 93.88 93 SER A C 1
ATOM 741 O O . SER A 1 93 ? -16.204 -12.349 -6.111 1.00 93.88 93 SER A O 1
ATOM 743 N N . TYR A 1 94 ? -13.992 -12.613 -6.435 1.00 94.31 94 TYR A N 1
ATOM 744 C CA . TYR A 1 94 ? -13.756 -13.578 -5.354 1.00 94.31 94 TYR A CA 1
ATOM 745 C C . TYR A 1 94 ? -14.054 -13.034 -3.948 1.00 94.31 94 TYR A C 1
ATOM 747 O O . TYR A 1 94 ? -14.025 -13.792 -2.985 1.00 94.31 94 TYR A O 1
ATOM 755 N N . LEU A 1 95 ? -14.294 -11.728 -3.800 1.00 94.75 95 LEU A N 1
ATOM 756 C CA . LEU A 1 95 ? -14.730 -11.124 -2.542 1.00 94.75 95 LEU A CA 1
ATOM 757 C C . LEU A 1 95 ? -16.244 -11.254 -2.319 1.00 94.75 95 LEU A C 1
ATOM 759 O O . LEU A 1 95 ? -16.698 -11.058 -1.196 1.00 94.75 95 LEU A O 1
ATOM 763 N N . LYS A 1 96 ? -17.031 -11.574 -3.352 1.00 85.06 96 LYS A N 1
ATOM 764 C CA . LYS A 1 96 ? -18.478 -11.786 -3.231 1.00 85.06 96 LYS A CA 1
ATOM 765 C C . LYS A 1 96 ? -18.729 -13.144 -2.569 1.00 85.06 96 LYS A C 1
ATOM 767 O O . LYS A 1 96 ? -18.792 -14.156 -3.260 1.00 85.06 96 LYS A O 1
ATOM 772 N N . TYR A 1 97 ? -18.841 -13.142 -1.246 1.00 66.56 97 TYR A N 1
ATOM 773 C CA . TYR A 1 97 ? -19.361 -14.258 -0.455 1.00 66.56 97 TYR A CA 1
ATOM 774 C C . TYR A 1 97 ? -20.730 -13.890 0.102 1.00 66.56 97 TYR A C 1
ATOM 776 O O . TYR A 1 97 ? -20.855 -12.758 0.630 1.00 66.56 97 TYR A O 1
#

Sequence (97 aa):
MKTFKKTYHLGGKAISWKDIIKIVSGAYGKNKWTIPAPAFFIKSMAAIFGRFAWFPITKDQITMLVEGNVCKSDEIFSMFDIKPIPFNSESLSYLKY